Protein AF-A0A202C8H9-F1 (afdb_monomer_lite)

Secondary structure (DSSP, 8-state):
-EEEEEEEEE-TTS-EEEEEEEEEEE-SS--EEEEEEE-SS-EEEEEEE-TTSS-EEEEEEEEE-TTS-EEEEEEPPPEE-

Sequence (81 aa):
MELKTFMVTFDKNFKKIDTLQIAYDEIAESWMWTKSEISKSKIEVKDYNESSGETEITTTIYKIDENGKFVTLSKSEPKMK

Radius of gyration: 14.31 Å; chains: 1; bounding box: 35×25×35 Å

Organism: NCBI:txid1945581

pLDDT: mean 94.83, std 4.78, range [77.12, 98.5]

Structure (mmCIF, N/CA/C/O backbone):
data_AF-A0A202C8H9-F1
#
_entry.id   AF-A0A202C8H9-F1
#
loop_
_atom_site.group_PDB
_atom_site.id
_atom_site.type_symbol
_atom_site.label_atom_id
_atom_site.label_alt_id
_atom_site.label_comp_id
_atom_site.label_asym_id
_atom_site.label_entity_id
_atom_site.label_seq_id
_atom_site.pdbx_PDB_ins_code
_atom_site.Cartn_x
_atom_site.Cartn_y
_atom_site.Cartn_z
_atom_site.occupancy
_atom_site.B_iso_or_equiv
_atom_site.auth_seq_id
_atom_site.auth_comp_id
_atom_site.auth_asym_id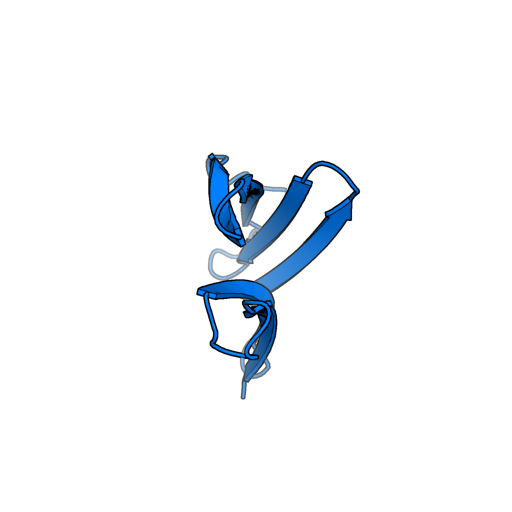
_atom_site.auth_atom_id
_atom_site.pdbx_PDB_model_num
ATOM 1 N N . MET A 1 1 ? 0.192 -11.350 -17.236 1.00 78.75 1 MET A N 1
ATOM 2 C CA . MET A 1 1 ? -0.438 -11.897 -16.004 1.00 78.75 1 MET A CA 1
ATOM 3 C C . MET A 1 1 ? -0.060 -10.954 -14.873 1.00 78.75 1 MET A C 1
ATOM 5 O O . MET A 1 1 ? 0.947 -10.282 -15.010 1.00 78.75 1 MET A O 1
ATOM 9 N N . GLU A 1 2 ? -0.847 -10.827 -13.814 1.00 89.00 2 GLU A N 1
ATOM 10 C CA . GLU A 1 2 ? -0.560 -9.851 -12.752 1.00 89.00 2 GLU A CA 1
ATOM 11 C C . GLU A 1 2 ? -0.768 -10.494 -11.383 1.00 89.00 2 GLU A C 1
ATOM 13 O O . GLU A 1 2 ? -1.722 -11.258 -11.203 1.00 89.00 2 GLU A O 1
ATOM 18 N N . LEU A 1 3 ? 0.088 -10.159 -10.417 1.00 93.75 3 LEU A N 1
ATOM 19 C CA . LEU A 1 3 ? -0.096 -10.502 -9.007 1.00 93.75 3 LEU A CA 1
ATOM 20 C C . LEU A 1 3 ? -0.318 -9.221 -8.198 1.00 93.75 3 LEU A C 1
ATOM 22 O O . LEU A 1 3 ? 0.463 -8.279 -8.285 1.00 93.75 3 LEU A O 1
ATOM 26 N N . LYS A 1 4 ? -1.384 -9.183 -7.394 1.00 95.81 4 LYS A N 1
ATOM 27 C CA . LYS A 1 4 ? -1.729 -8.039 -6.536 1.00 95.81 4 LYS A CA 1
ATOM 28 C C . LYS A 1 4 ? -1.893 -8.499 -5.098 1.00 95.81 4 LYS A C 1
ATOM 30 O O . LYS A 1 4 ? -2.638 -9.442 -4.833 1.00 95.81 4 LYS A O 1
ATOM 35 N N . THR A 1 5 ? -1.251 -7.792 -4.176 1.00 97.31 5 THR A N 1
ATOM 36 C CA . THR A 1 5 ? -1.386 -8.022 -2.735 1.00 97.31 5 THR A CA 1
ATOM 37 C C . THR A 1 5 ? -2.079 -6.833 -2.099 1.00 97.31 5 THR A C 1
ATOM 39 O O . THR A 1 5 ? -1.639 -5.690 -2.241 1.00 97.31 5 THR A O 1
ATOM 42 N N . PHE A 1 6 ? -3.142 -7.117 -1.352 1.00 97.88 6 PHE A N 1
ATOM 43 C CA . PHE A 1 6 ? -3.944 -6.111 -0.672 1.00 97.88 6 PHE A CA 1
ATOM 44 C C . PHE A 1 6 ? -3.885 -6.294 0.842 1.00 97.88 6 PHE A C 1
ATOM 46 O O . PHE A 1 6 ? -4.031 -7.404 1.351 1.00 97.88 6 PHE A O 1
ATOM 53 N N . MET A 1 7 ? -3.731 -5.187 1.561 1.00 97.44 7 MET A N 1
ATOM 54 C CA . MET A 1 7 ? -4.041 -5.100 2.980 1.00 97.44 7 MET A CA 1
ATOM 55 C C . MET A 1 7 ? -5.505 -4.689 3.136 1.00 97.44 7 MET A C 1
ATOM 57 O O . MET A 1 7 ? -5.974 -3.776 2.459 1.00 97.44 7 MET A O 1
ATOM 61 N N . VAL A 1 8 ? -6.231 -5.360 4.027 1.00 98.12 8 VAL A N 1
ATOM 62 C CA . VAL A 1 8 ? -7.666 -5.142 4.235 1.00 98.12 8 VAL A CA 1
ATOM 63 C C . VAL A 1 8 ? -7.924 -4.944 5.720 1.00 98.12 8 VAL A C 1
ATOM 65 O O . VAL A 1 8 ? -7.430 -5.717 6.541 1.00 98.12 8 VAL A O 1
ATOM 68 N N . THR A 1 9 ? -8.705 -3.925 6.067 1.00 97.88 9 THR A N 1
ATOM 69 C CA . THR A 1 9 ? -9.171 -3.699 7.440 1.00 97.88 9 THR A CA 1
ATOM 70 C C . THR A 1 9 ? -10.623 -4.142 7.581 1.00 97.88 9 THR A C 1
ATOM 72 O O . THR A 1 9 ? -11.428 -4.025 6.654 1.00 97.88 9 THR A O 1
ATOM 75 N N . PHE A 1 10 ? -10.965 -4.665 8.756 1.00 98.31 10 PHE A N 1
ATOM 76 C CA . PHE A 1 10 ? -12.301 -5.152 9.086 1.00 98.31 10 PHE A CA 1
ATOM 77 C C . PHE A 1 10 ? -12.745 -4.590 10.430 1.00 98.31 10 PHE A C 1
ATOM 79 O O . PHE A 1 10 ? -11.918 -4.339 11.308 1.00 98.31 10 PHE A O 1
ATOM 86 N N . ASP A 1 11 ? -14.052 -4.414 10.596 1.00 96.88 11 ASP A N 1
ATOM 87 C CA . ASP A 1 11 ? -14.636 -4.128 11.897 1.00 96.88 11 ASP A CA 1
ATOM 88 C C . ASP A 1 11 ? -14.759 -5.408 12.743 1.00 96.88 11 ASP A C 1
ATOM 90 O O . ASP A 1 11 ? -14.489 -6.527 12.298 1.00 96.88 11 ASP A O 1
ATOM 94 N N . LYS A 1 12 ? -15.215 -5.245 13.988 1.00 96.69 12 LYS A N 1
ATOM 95 C CA . LYS A 1 12 ? -15.428 -6.357 14.929 1.00 96.69 12 LYS A CA 1
ATOM 96 C C . LYS A 1 12 ? -16.460 -7.397 14.466 1.00 96.69 12 LYS A C 1
ATOM 98 O O . LYS A 1 12 ? -16.521 -8.477 15.043 1.00 96.69 12 LYS A O 1
ATOM 103 N N . ASN A 1 13 ? -17.284 -7.066 13.474 1.00 98.00 13 ASN A N 1
ATOM 104 C CA . ASN A 1 13 ? -18.289 -7.944 12.883 1.00 98.00 13 ASN A CA 1
ATOM 105 C C . ASN A 1 13 ? -17.794 -8.555 11.559 1.00 98.00 13 ASN A C 1
ATOM 107 O O . ASN A 1 13 ? -18.605 -9.067 10.789 1.00 98.00 13 ASN A O 1
ATOM 111 N N . PHE A 1 14 ? -16.489 -8.471 11.269 1.00 95.94 14 PHE A N 1
ATOM 112 C CA . PHE A 1 14 ? -15.877 -8.894 10.006 1.00 95.94 14 PHE A CA 1
ATOM 113 C C . PHE A 1 14 ? -16.436 -8.177 8.771 1.00 95.94 14 PHE A C 1
ATOM 115 O O . PHE A 1 14 ? -16.312 -8.662 7.644 1.00 95.94 14 PHE A O 1
ATOM 122 N N . LYS A 1 15 ? -17.018 -6.987 8.941 1.00 98.12 15 LYS A N 1
ATOM 123 C CA . LYS A 1 15 ? -17.379 -6.135 7.812 1.00 98.12 15 LYS A CA 1
ATOM 124 C C . LYS A 1 15 ? -16.135 -5.392 7.348 1.00 98.12 15 LYS A C 1
ATOM 126 O O . LYS A 1 15 ? -15.474 -4.718 8.134 1.00 98.12 15 LYS A O 1
ATOM 131 N N . LYS A 1 16 ? -15.825 -5.502 6.056 1.00 98.19 16 LYS A N 1
ATOM 132 C CA . LYS A 1 16 ? -14.709 -4.780 5.436 1.00 98.19 16 LYS A CA 1
ATOM 133 C C . LYS A 1 16 ? -14.874 -3.270 5.642 1.00 98.19 16 LYS A C 1
ATOM 135 O O . LYS A 1 16 ? -15.925 -2.725 5.301 1.00 98.19 16 LYS A O 1
ATOM 140 N N . ILE A 1 17 ? -13.836 -2.623 6.162 1.00 98.38 17 ILE A N 1
ATOM 141 C CA . ILE A 1 17 ? -13.755 -1.169 6.331 1.00 98.38 17 ILE A CA 1
ATOM 142 C C . I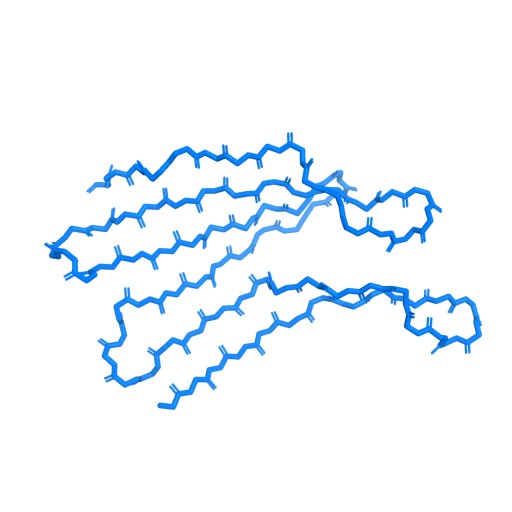LE A 1 17 ? -13.094 -0.554 5.098 1.00 98.38 17 ILE A C 1
ATOM 144 O O . ILE A 1 17 ? -13.703 0.291 4.444 1.00 98.38 17 ILE A O 1
ATOM 148 N N . ASP A 1 18 ? -11.876 -0.993 4.769 1.00 98.44 18 ASP A N 1
ATOM 149 C CA . ASP A 1 18 ? -11.071 -0.407 3.697 1.00 98.44 18 ASP A CA 1
ATOM 150 C C . ASP A 1 18 ? -10.088 -1.417 3.076 1.00 98.44 18 ASP A C 1
ATOM 152 O O . ASP A 1 18 ? -9.940 -2.553 3.542 1.00 98.44 18 ASP A O 1
ATOM 156 N N . THR A 1 19 ? -9.442 -1.046 1.973 1.00 98.25 19 THR A N 1
ATOM 157 C CA . THR A 1 19 ? -8.475 -1.883 1.255 1.00 98.25 19 THR A CA 1
ATOM 158 C C . THR A 1 19 ? -7.372 -1.034 0.631 1.00 98.25 19 THR A C 1
ATOM 160 O O . THR A 1 19 ? -7.652 -0.036 -0.022 1.00 98.25 19 THR A O 1
ATOM 163 N N . LEU A 1 20 ? -6.123 -1.474 0.769 1.00 98.12 20 LEU A N 1
ATOM 164 C CA . LEU A 1 20 ? -4.944 -0.824 0.201 1.00 98.12 20 LEU A CA 1
ATOM 165 C C . LEU A 1 20 ? -4.097 -1.844 -0.562 1.00 98.12 20 LEU A C 1
ATOM 167 O O . LEU A 1 20 ? -3.741 -2.882 -0.009 1.00 98.12 20 LEU A O 1
ATOM 171 N N . GLN A 1 21 ? -3.743 -1.554 -1.816 1.00 97.94 21 GLN A N 1
ATOM 172 C CA . GLN A 1 21 ? -2.740 -2.345 -2.534 1.00 97.94 21 GLN A CA 1
ATOM 173 C C . GLN A 1 21 ? -1.357 -2.043 -1.950 1.00 97.94 21 GLN A C 1
ATOM 175 O O . GLN A 1 21 ? -0.947 -0.887 -1.892 1.00 97.94 21 GLN A O 1
ATOM 180 N N . ILE A 1 22 ? -0.651 -3.084 -1.518 1.00 97.88 22 ILE A N 1
ATOM 181 C CA . ILE A 1 22 ? 0.668 -2.967 -0.878 1.00 97.88 22 ILE A CA 1
ATOM 182 C C . ILE A 1 22 ? 1.781 -3.636 -1.692 1.00 97.88 22 ILE A C 1
ATOM 184 O O . ILE A 1 22 ? 2.954 -3.327 -1.505 1.00 97.88 22 ILE A O 1
ATOM 188 N N . ALA A 1 23 ? 1.430 -4.526 -2.621 1.00 97.50 23 ALA A N 1
ATOM 189 C CA . ALA A 1 23 ? 2.375 -5.057 -3.591 1.00 97.50 23 ALA A CA 1
ATOM 190 C C . ALA A 1 23 ? 1.691 -5.345 -4.925 1.00 97.50 23 ALA A C 1
ATOM 192 O O . ALA A 1 23 ? 0.487 -5.618 -4.983 1.00 97.50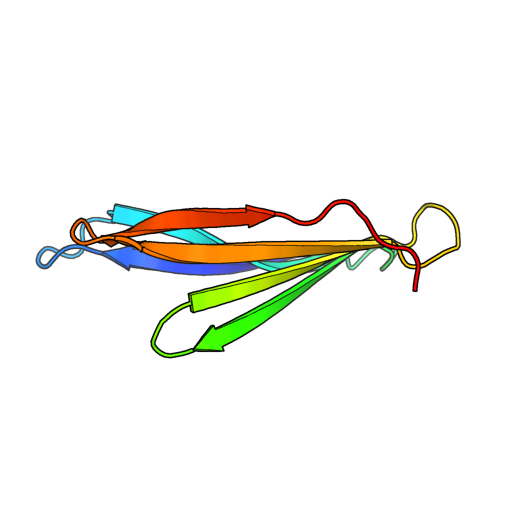 23 ALA A O 1
ATOM 193 N N . TYR A 1 24 ? 2.488 -5.281 -5.980 1.00 96.88 24 TYR A N 1
ATOM 194 C CA . TYR A 1 24 ? 2.082 -5.519 -7.354 1.00 96.88 24 TYR A CA 1
ATOM 195 C C . TYR A 1 24 ? 3.265 -6.087 -8.125 1.00 96.88 24 TYR A C 1
ATOM 197 O O . TYR A 1 24 ? 4.390 -5.629 -7.925 1.00 96.88 24 TYR A O 1
ATOM 205 N N . ASP A 1 25 ? 2.996 -7.062 -8.981 1.00 94.50 25 ASP A N 1
ATOM 206 C CA . ASP A 1 25 ? 3.962 -7.651 -9.898 1.00 94.50 25 ASP A CA 1
ATOM 207 C C . ASP A 1 25 ? 3.296 -7.798 -11.272 1.00 94.50 25 ASP A C 1
ATOM 209 O O . ASP A 1 25 ? 2.291 -8.510 -11.423 1.00 94.50 25 ASP A O 1
ATOM 213 N N . GLU A 1 26 ? 3.807 -7.051 -12.246 1.00 91.06 26 GLU A N 1
ATOM 214 C CA . GLU A 1 26 ? 3.409 -7.129 -13.645 1.00 91.06 26 GLU A CA 1
ATOM 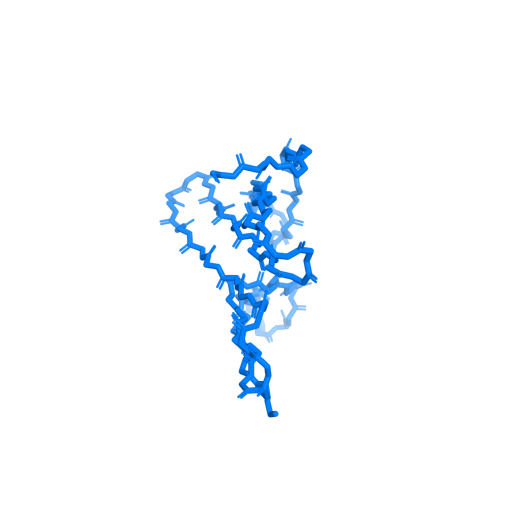215 C C . GLU A 1 26 ? 4.259 -8.206 -14.332 1.00 91.06 26 GLU A C 1
ATOM 217 O O . GLU A 1 26 ? 5.467 -8.073 -14.488 1.00 91.06 26 GLU A O 1
ATOM 222 N N . ILE A 1 27 ? 3.638 -9.323 -14.710 1.00 84.12 27 ILE A N 1
ATOM 223 C CA . ILE A 1 27 ? 4.373 -10.537 -15.104 1.00 84.12 27 ILE A CA 1
ATOM 224 C C . ILE A 1 27 ? 4.639 -10.577 -16.618 1.00 84.12 27 ILE A C 1
ATOM 226 O O . ILE A 1 27 ? 5.412 -11.417 -17.066 1.00 84.12 27 ILE A O 1
ATOM 230 N N . ALA A 1 28 ? 3.964 -9.760 -17.435 1.00 83.56 28 ALA A N 1
ATOM 231 C CA . ALA A 1 28 ? 4.144 -9.825 -18.885 1.00 83.56 28 ALA A CA 1
ATOM 232 C C . ALA A 1 28 ? 5.418 -9.096 -19.332 1.00 83.56 28 ALA A C 1
ATOM 234 O O . ALA A 1 28 ? 6.268 -9.729 -19.954 1.00 83.56 28 ALA A O 1
ATOM 235 N N . GLU A 1 29 ? 5.562 -7.815 -18.994 1.00 81.44 29 GLU A N 1
ATOM 236 C CA . GLU A 1 29 ? 6.715 -6.993 -19.397 1.00 81.44 29 GLU A CA 1
ATOM 237 C C . GLU A 1 29 ? 7.702 -6.763 -18.237 1.00 81.44 29 GLU A C 1
ATOM 239 O O . GLU A 1 29 ? 8.875 -6.471 -18.460 1.00 81.44 29 GLU A O 1
ATOM 244 N N . SER A 1 30 ? 7.256 -6.939 -16.989 1.00 84.56 30 SER A N 1
ATOM 245 C CA . SER A 1 30 ? 8.044 -6.755 -15.763 1.00 84.56 30 SER A CA 1
ATOM 246 C C . SER A 1 30 ? 8.630 -5.355 -15.590 1.00 84.56 30 SER A C 1
ATOM 248 O O . SER A 1 30 ? 9.608 -5.173 -14.869 1.00 84.56 30 SER A O 1
ATOM 250 N N . TRP A 1 31 ? 7.992 -4.342 -16.183 1.00 92.62 31 TRP A N 1
ATOM 251 C CA . TRP A 1 31 ? 8.408 -2.938 -16.050 1.00 92.62 31 TRP A CA 1
ATOM 252 C C . TRP A 1 31 ? 7.709 -2.204 -14.911 1.00 92.62 31 TRP A C 1
ATOM 254 O O . TRP A 1 31 ? 8.035 -1.053 -14.633 1.00 92.62 31 TRP A O 1
ATOM 264 N N . MET A 1 32 ? 6.732 -2.829 -14.253 1.00 94.19 32 MET A N 1
ATOM 265 C CA . MET A 1 32 ? 6.000 -2.218 -13.148 1.00 94.19 32 MET A CA 1
ATOM 266 C C . MET A 1 32 ? 5.900 -3.169 -11.966 1.00 94.19 32 MET A C 1
ATOM 268 O O . MET A 1 32 ? 5.402 -4.287 -12.088 1.00 94.19 32 MET A O 1
ATOM 272 N N . TRP A 1 33 ? 6.305 -2.700 -10.791 1.00 96.06 33 TRP A N 1
ATOM 273 C CA . TRP A 1 33 ? 6.107 -3.446 -9.554 1.00 96.06 33 TRP A CA 1
ATOM 274 C C . TRP A 1 33 ? 5.937 -2.508 -8.362 1.00 96.06 33 TRP A C 1
ATOM 276 O O . TRP A 1 33 ? 6.397 -1.368 -8.364 1.00 96.06 33 TRP A O 1
ATOM 286 N N . THR A 1 34 ? 5.299 -3.004 -7.308 1.00 97.75 34 THR A N 1
ATOM 287 C CA . THR A 1 34 ? 5.100 -2.268 -6.056 1.00 97.75 34 THR A CA 1
ATOM 288 C C . THR A 1 34 ? 5.659 -3.077 -4.894 1.00 97.75 34 THR A C 1
ATOM 290 O O . THR A 1 34 ? 5.394 -4.276 -4.779 1.00 97.75 34 THR A O 1
ATOM 293 N N . LYS A 1 35 ? 6.403 -2.423 -3.997 1.00 97.50 35 LYS A N 1
ATOM 294 C CA . LYS A 1 35 ? 6.868 -3.003 -2.725 1.00 97.50 35 LYS A CA 1
ATOM 295 C C . LYS A 1 35 ? 6.385 -2.152 -1.561 1.00 97.50 35 LYS A C 1
ATOM 297 O O . LYS A 1 35 ? 6.408 -0.928 -1.651 1.00 97.50 35 LYS A O 1
ATOM 302 N N . SER A 1 36 ? 6.032 -2.789 -0.449 1.00 97.81 36 SER A N 1
ATOM 303 C CA . SER A 1 36 ? 5.683 -2.086 0.785 1.00 97.81 36 SER A CA 1
ATOM 304 C C . SER A 1 36 ? 6.582 -2.449 1.955 1.00 97.81 36 SER A C 1
ATOM 306 O O . SER A 1 36 ? 6.973 -3.607 2.101 1.00 97.81 36 SER A O 1
ATOM 308 N N . GLU A 1 37 ? 6.778 -1.493 2.853 1.00 97.75 37 GLU A N 1
ATOM 309 C CA . GLU A 1 37 ? 7.292 -1.712 4.201 1.00 97.75 37 GLU A CA 1
ATOM 310 C C . GLU A 1 37 ? 6.227 -1.299 5.224 1.00 97.75 37 GLU A C 1
ATOM 312 O O . GLU A 1 37 ? 5.642 -0.215 5.140 1.00 97.75 37 GLU A O 1
ATOM 317 N N . ILE A 1 38 ? 5.952 -2.176 6.190 1.00 96.81 38 ILE A N 1
ATOM 318 C CA . ILE A 1 38 ? 4.917 -1.968 7.206 1.00 96.81 38 ILE A CA 1
ATOM 319 C C . ILE A 1 38 ? 5.601 -1.790 8.557 1.00 96.81 38 ILE A C 1
ATOM 321 O O . ILE A 1 38 ? 6.388 -2.628 8.990 1.00 96.81 38 ILE A O 1
ATOM 325 N N . SER A 1 39 ? 5.264 -0.704 9.244 1.00 94.31 39 SER A N 1
ATOM 326 C CA . SER A 1 39 ? 5.770 -0.375 10.575 1.00 94.31 39 SER A CA 1
ATOM 327 C C . SER A 1 39 ? 4.614 -0.007 11.506 1.00 94.31 39 SER A C 1
ATOM 329 O O . SER A 1 39 ? 3.484 0.186 11.061 1.00 94.31 39 SER A O 1
ATOM 331 N N . LYS A 1 40 ? 4.889 0.137 12.809 1.00 88.94 40 LYS A N 1
ATOM 332 C CA . LYS A 1 40 ? 3.852 0.452 13.810 1.00 88.94 40 LYS A CA 1
ATOM 333 C C . LYS A 1 40 ? 3.058 1.727 13.485 1.00 88.94 40 LYS A C 1
ATOM 335 O O . LYS A 1 40 ? 1.886 1.806 13.833 1.00 88.94 40 LYS A O 1
ATOM 340 N N . SER A 1 41 ? 3.690 2.730 12.876 1.00 90.06 41 SER A N 1
ATOM 341 C CA . SER A 1 41 ? 3.093 4.055 12.658 1.00 90.06 41 SER A CA 1
ATOM 342 C C . SER A 1 41 ? 2.722 4.354 11.207 1.00 90.06 41 SER A C 1
ATOM 344 O O . SER A 1 41 ? 1.961 5.293 10.971 1.00 90.06 41 SER A O 1
ATOM 346 N N . LYS A 1 42 ? 3.257 3.602 10.239 1.00 95.62 42 LYS A N 1
ATOM 347 C CA . LYS A 1 42 ? 3.053 3.875 8.813 1.00 95.62 42 LYS A CA 1
ATOM 348 C C . LYS A 1 42 ? 3.193 2.637 7.935 1.00 95.62 42 LYS A C 1
ATOM 350 O O . LYS A 1 42 ? 3.914 1.696 8.275 1.00 95.62 42 LYS A O 1
ATOM 355 N N . ILE A 1 43 ? 2.568 2.717 6.768 1.00 98.25 43 ILE A N 1
ATOM 356 C CA . ILE A 1 43 ? 2.749 1.812 5.634 1.00 98.25 43 ILE A CA 1
ATOM 357 C C . ILE A 1 43 ? 3.397 2.638 4.525 1.00 98.25 43 ILE A C 1
ATOM 359 O O . ILE A 1 43 ? 2.822 3.623 4.068 1.00 98.25 43 ILE A O 1
ATOM 363 N N . GLU A 1 44 ? 4.606 2.275 4.122 1.00 98.38 44 GLU A N 1
ATOM 364 C CA . GLU A 1 44 ? 5.321 2.919 3.021 1.00 98.38 44 GLU A CA 1
ATOM 365 C C . GLU A 1 44 ? 5.189 2.043 1.781 1.00 98.38 44 GLU A C 1
ATOM 367 O O . GLU A 1 44 ? 5.603 0.890 1.807 1.00 98.38 44 GLU A O 1
ATOM 372 N N . VAL A 1 45 ? 4.598 2.573 0.714 1.00 98.50 45 VAL A N 1
ATOM 373 C CA . VAL A 1 45 ? 4.401 1.881 -0.564 1.00 98.50 45 VAL A CA 1
ATOM 374 C C . VAL A 1 45 ? 5.274 2.554 -1.615 1.00 98.50 45 VAL A C 1
ATOM 376 O O . VAL A 1 45 ? 5.207 3.772 -1.780 1.00 98.50 45 VAL A O 1
ATOM 379 N N . LYS A 1 46 ? 6.104 1.772 -2.304 1.00 98.25 46 LYS A N 1
ATOM 380 C CA . LYS A 1 46 ? 6.978 2.214 -3.393 1.00 98.25 46 LYS A CA 1
ATOM 381 C C . LYS A 1 46 ? 6.524 1.577 -4.688 1.00 98.25 46 LYS A C 1
ATOM 383 O O . LYS A 1 46 ? 6.608 0.357 -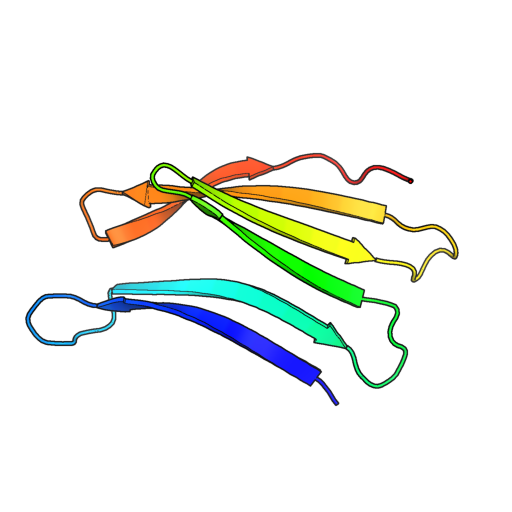4.821 1.00 9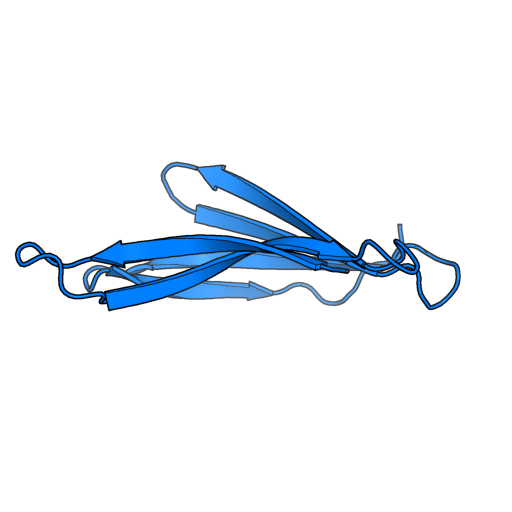8.25 46 LYS A O 1
ATOM 388 N N . ASP A 1 47 ? 6.083 2.413 -5.610 1.00 97.62 47 ASP A N 1
ATOM 389 C CA . ASP A 1 47 ? 5.745 2.038 -6.974 1.00 97.62 47 ASP A CA 1
ATOM 390 C C . ASP A 1 47 ? 6.963 2.286 -7.860 1.00 97.62 47 ASP A C 1
ATOM 392 O O . ASP A 1 47 ? 7.549 3.370 -7.820 1.00 97.62 47 ASP A O 1
ATOM 396 N N . TYR A 1 48 ? 7.341 1.272 -8.624 1.00 96.69 48 TYR A N 1
ATOM 397 C CA . TYR A 1 48 ? 8.456 1.285 -9.555 1.00 96.69 48 TYR A CA 1
ATOM 398 C C . TYR A 1 48 ? 7.911 1.180 -10.977 1.00 96.69 48 TYR A C 1
ATOM 400 O O . TYR A 1 48 ? 7.016 0.369 -11.234 1.00 96.69 48 TYR A O 1
ATOM 408 N N . ASN A 1 49 ? 8.442 1.998 -11.880 1.00 95.38 49 ASN A N 1
ATOM 409 C CA . ASN A 1 49 ? 8.085 2.007 -13.292 1.00 95.38 49 ASN A CA 1
ATOM 410 C C . ASN A 1 49 ? 9.354 2.154 -14.142 1.00 95.38 49 ASN A C 1
ATOM 412 O O . ASN A 1 49 ? 10.119 3.086 -13.927 1.00 95.38 49 ASN A O 1
ATOM 416 N N . GLU A 1 50 ? 9.559 1.246 -15.091 1.00 94.44 50 GLU A N 1
ATOM 417 C CA . GLU A 1 50 ? 10.701 1.223 -16.017 1.00 94.44 50 GLU A CA 1
ATOM 418 C C . GLU A 1 50 ? 10.291 1.391 -17.489 1.00 94.44 50 GLU A C 1
ATOM 420 O O . GLU A 1 50 ? 11.100 1.205 -18.394 1.00 94.44 50 GLU A O 1
ATOM 425 N N . SER A 1 51 ? 9.041 1.777 -17.764 1.00 90.06 51 SER A N 1
ATOM 426 C CA . SER A 1 51 ? 8.527 1.925 -19.138 1.00 90.06 51 SER A CA 1
ATOM 427 C C . SER A 1 51 ? 9.259 2.981 -19.980 1.00 90.06 51 SER A C 1
ATOM 429 O O . SER A 1 51 ? 9.214 2.920 -21.208 1.00 90.06 51 SER A O 1
ATOM 431 N N . SER A 1 52 ? 9.938 3.940 -19.341 1.00 89.38 52 SER A N 1
ATOM 432 C CA . SER A 1 52 ? 10.740 4.983 -19.993 1.00 89.38 52 SER A CA 1
ATOM 433 C C . SER A 1 52 ? 12.203 4.578 -20.230 1.00 89.38 52 SER A C 1
ATOM 435 O O . SER A 1 52 ? 12.945 5.332 -20.858 1.00 89.38 52 SER A O 1
ATOM 437 N N . GLY A 1 53 ? 12.621 3.390 -19.772 1.00 88.44 53 GLY A N 1
ATOM 438 C CA . GLY A 1 53 ? 14.012 2.924 -19.820 1.00 88.44 53 GLY A CA 1
ATOM 439 C C . GLY A 1 53 ? 14.860 3.322 -18.606 1.00 88.44 53 GLY A C 1
ATOM 440 O O . GLY A 1 53 ? 15.996 2.865 -18.492 1.00 88.44 53 GLY A O 1
ATOM 441 N N . GLU A 1 54 ? 14.313 4.121 -17.688 1.00 91.69 54 GLU A N 1
ATOM 442 C CA . GLU A 1 54 ? 14.900 4.435 -16.382 1.00 91.69 54 GLU A CA 1
ATOM 443 C C . GLU A 1 54 ? 13.921 4.050 -15.267 1.00 91.69 54 GLU A C 1
ATOM 445 O O . GLU A 1 54 ? 12.707 4.067 -15.465 1.00 91.69 54 GLU A O 1
ATOM 450 N N . THR A 1 55 ? 14.431 3.706 -14.079 1.00 94.56 55 THR A N 1
ATOM 451 C CA . THR A 1 55 ? 13.571 3.352 -12.945 1.00 94.56 55 THR A CA 1
ATOM 452 C C . THR A 1 55 ? 13.023 4.608 -12.273 1.00 94.56 55 THR A C 1
ATOM 454 O O . THR A 1 55 ? 13.718 5.291 -11.516 1.00 94.56 55 THR A O 1
ATOM 457 N N . GLU A 1 56 ? 11.739 4.876 -12.478 1.00 96.56 56 GLU A N 1
ATOM 458 C CA . GLU A 1 56 ? 10.984 5.891 -11.753 1.00 96.56 56 GLU A CA 1
ATOM 459 C C . GLU A 1 56 ? 10.393 5.299 -10.472 1.00 96.56 56 GLU A C 1
ATOM 461 O O . GLU A 1 56 ? 9.709 4.273 -10.496 1.00 96.56 56 GLU A O 1
ATOM 466 N N . ILE A 1 57 ? 10.631 5.959 -9.336 1.00 97.31 57 ILE A N 1
ATOM 467 C CA . ILE A 1 57 ? 10.130 5.521 -8.030 1.00 97.31 57 ILE A CA 1
ATOM 468 C C . ILE A 1 57 ? 9.192 6.574 -7.454 1.00 97.31 57 ILE A C 1
ATOM 470 O O . ILE A 1 57 ? 9.591 7.713 -7.199 1.00 97.31 57 ILE A O 1
ATOM 474 N N . THR A 1 58 ? 7.958 6.168 -7.163 1.00 97.94 58 THR A N 1
ATOM 475 C CA . THR A 1 58 ? 6.993 6.962 -6.395 1.00 97.94 58 THR A CA 1
ATOM 476 C C . THR A 1 58 ? 6.804 6.337 -5.022 1.00 97.94 58 THR A C 1
ATOM 478 O O . THR A 1 58 ? 6.499 5.155 -4.913 1.00 97.94 58 THR A O 1
ATOM 481 N N . THR A 1 59 ? 6.973 7.115 -3.952 1.00 98.25 59 THR A N 1
ATOM 482 C CA . THR A 1 59 ? 6.738 6.648 -2.579 1.00 98.25 59 THR A CA 1
ATOM 483 C C . THR A 1 59 ? 5.482 7.297 -2.017 1.00 98.25 59 THR A C 1
ATOM 485 O O . THR A 1 59 ? 5.406 8.522 -1.926 1.00 98.25 59 THR A O 1
ATOM 488 N N . THR A 1 60 ? 4.518 6.485 -1.590 1.00 98.50 60 THR A N 1
ATOM 489 C CA . THR A 1 60 ? 3.322 6.938 -0.874 1.00 98.50 60 THR A CA 1
ATOM 490 C C . THR A 1 60 ? 3.343 6.397 0.550 1.00 98.50 60 THR A C 1
ATOM 492 O O . THR A 1 60 ? 3.502 5.197 0.766 1.00 98.50 60 THR A O 1
ATOM 495 N N . ILE A 1 61 ? 3.191 7.279 1.536 1.00 98.31 61 ILE A N 1
ATOM 496 C CA . ILE A 1 61 ? 3.132 6.911 2.951 1.00 98.31 61 ILE A CA 1
ATOM 497 C C . ILE A 1 61 ? 1.683 6.990 3.413 1.00 98.31 61 ILE A C 1
ATOM 499 O O . ILE A 1 61 ? 1.048 8.037 3.295 1.00 98.31 61 ILE A O 1
ATOM 503 N N . TYR A 1 62 ? 1.189 5.907 4.000 1.00 98.50 62 TYR A N 1
ATOM 504 C CA . TYR A 1 62 ? -0.141 5.806 4.585 1.00 98.50 62 TYR A CA 1
ATOM 505 C C . TYR A 1 62 ? -0.064 5.611 6.100 1.00 98.50 62 TYR A C 1
ATOM 507 O O . TYR A 1 62 ? 0.905 5.055 6.625 1.00 98.50 62 TYR A O 1
ATOM 515 N N . LYS A 1 63 ? -1.126 6.006 6.799 1.00 97.56 63 LYS A N 1
ATOM 516 C CA . LYS A 1 63 ? -1.448 5.532 8.154 1.00 97.56 63 LYS A CA 1
ATOM 517 C C . LYS A 1 63 ? -2.858 4.953 8.171 1.00 97.56 63 LYS A C 1
ATOM 519 O O . LYS A 1 63 ? -3.652 5.247 7.282 1.00 97.56 63 LYS A O 1
ATOM 524 N N . ILE A 1 64 ? -3.166 4.180 9.204 1.00 96.75 64 ILE A N 1
ATOM 525 C CA . ILE A 1 64 ? -4.537 3.764 9.500 1.00 96.75 64 ILE A CA 1
ATOM 526 C C . ILE A 1 64 ? -5.106 4.764 10.512 1.00 96.75 64 ILE A C 1
ATOM 528 O O . ILE A 1 64 ? -4.459 5.042 11.525 1.00 96.75 64 ILE A O 1
ATOM 532 N N . ASP A 1 65 ? -6.255 5.362 10.212 1.00 96.31 65 ASP A N 1
ATOM 533 C CA . ASP A 1 65 ? -6.943 6.267 11.134 1.00 96.31 65 ASP A CA 1
ATOM 534 C C . ASP A 1 65 ? -7.728 5.507 12.222 1.00 96.31 65 ASP A C 1
ATOM 536 O O . ASP A 1 65 ? -7.791 4.277 12.247 1.00 96.31 65 ASP A O 1
ATOM 540 N N . GLU A 1 66 ? -8.343 6.245 13.145 1.00 95.69 66 GLU A N 1
ATOM 541 C CA . GLU A 1 66 ? -9.159 5.681 14.231 1.00 95.69 66 GLU A CA 1
ATOM 542 C C . GLU A 1 66 ? -10.400 4.908 13.753 1.00 95.69 66 GLU A C 1
ATOM 544 O O . GLU A 1 66 ? -10.933 4.082 14.492 1.00 95.69 66 GLU A O 1
ATOM 549 N N . ASN A 1 67 ? -10.834 5.130 12.509 1.00 96.62 67 ASN A N 1
ATOM 550 C CA . ASN A 1 67 ? -11.947 4.427 11.881 1.00 96.62 67 ASN A CA 1
ATOM 551 C C . ASN A 1 67 ? -11.484 3.197 11.086 1.00 96.62 67 ASN A C 1
ATOM 553 O O . ASN A 1 67 ? -12.305 2.563 10.425 1.00 96.62 67 ASN A O 1
ATOM 557 N N . GLY A 1 68 ? -10.190 2.858 11.125 1.00 96.19 68 GLY A N 1
ATOM 558 C CA . GLY A 1 68 ? -9.619 1.736 10.386 1.00 96.19 68 GLY A CA 1
ATOM 559 C C . GLY A 1 68 ? -9.409 2.011 8.893 1.00 96.19 68 GLY A C 1
ATOM 560 O O . GLY A 1 68 ? -9.225 1.053 8.138 1.00 96.19 68 GLY A O 1
ATOM 561 N N . LYS A 1 69 ? -9.453 3.273 8.447 1.00 98.06 69 LYS A N 1
ATOM 562 C CA . LYS A 1 69 ? -9.251 3.657 7.041 1.00 98.06 69 LYS A CA 1
ATOM 563 C C . LYS A 1 69 ? -7.796 3.976 6.743 1.00 98.06 69 LYS A C 1
ATOM 565 O O . LYS A 1 69 ? -7.106 4.578 7.568 1.00 98.06 69 LYS A O 1
ATOM 570 N N . PHE A 1 70 ? -7.345 3.632 5.543 1.00 98.00 70 PHE A N 1
ATOM 571 C CA . PHE A 1 70 ? -6.029 4.040 5.067 1.00 98.00 70 PHE A CA 1
ATOM 572 C C . PHE A 1 70 ? -6.087 5.500 4.614 1.00 98.00 70 PHE A C 1
ATOM 574 O O . PHE A 1 70 ? -6.880 5.866 3.750 1.00 98.00 70 PHE A O 1
ATOM 581 N N . VAL A 1 71 ? -5.232 6.349 5.178 1.00 97.81 71 VAL A N 1
ATOM 582 C CA . VAL A 1 71 ? -5.132 7.761 4.794 1.00 97.81 71 VAL A CA 1
ATOM 583 C C . VAL A 1 71 ? -3.710 8.103 4.382 1.00 97.81 71 VAL A C 1
ATOM 585 O O . VAL A 1 71 ? -2.743 7.751 5.064 1.00 97.81 71 VAL A O 1
ATOM 588 N N . THR A 1 72 ? -3.584 8.800 3.256 1.00 97.81 72 THR A N 1
ATOM 589 C CA . THR A 1 72 ? -2.299 9.261 2.728 1.00 97.81 72 THR A CA 1
ATOM 590 C C . THR A 1 72 ? -1.739 10.369 3.612 1.00 97.81 72 THR A C 1
ATOM 592 O O . THR A 1 72 ? -2.391 11.384 3.845 1.00 97.81 72 THR A O 1
ATOM 595 N N . LEU A 1 73 ? -0.515 10.182 4.093 1.00 96.62 73 LEU A N 1
ATOM 596 C CA . LEU A 1 73 ? 0.263 11.200 4.796 1.00 96.62 73 LEU A CA 1
ATOM 597 C C . LEU A 1 73 ? 1.101 12.028 3.828 1.00 96.62 73 LEU A C 1
ATOM 599 O O . LEU A 1 73 ? 1.187 13.245 3.964 1.00 96.62 73 LEU A O 1
ATOM 603 N N . SER A 1 74 ? 1.725 11.365 2.859 1.00 97.00 74 SER A N 1
ATOM 604 C CA . SER A 1 74 ? 2.513 12.020 1.824 1.00 97.00 74 SER A CA 1
ATOM 605 C C . SER A 1 74 ? 2.626 11.140 0.588 1.00 97.00 74 SER A C 1
ATOM 607 O O . SER A 1 74 ? 2.502 9.916 0.657 1.00 97.00 74 SER A O 1
ATOM 609 N N . LYS A 1 75 ? 2.881 11.785 -0.547 1.00 96.50 75 LYS A N 1
ATOM 610 C CA . LYS A 1 75 ? 3.241 11.141 -1.805 1.00 96.50 75 LYS A CA 1
ATOM 611 C C . LYS A 1 75 ? 4.396 11.922 -2.415 1.00 96.50 75 LYS A C 1
ATOM 613 O O . LYS A 1 75 ? 4.322 13.147 -2.489 1.00 96.50 75 LYS A O 1
ATOM 618 N N . SER A 1 76 ? 5.471 11.236 -2.783 1.00 95.94 76 SER A N 1
ATOM 619 C CA . SER A 1 76 ? 6.577 11.864 -3.499 1.00 95.94 76 SER A CA 1
ATOM 620 C C . SER A 1 76 ? 6.205 12.094 -4.959 1.00 95.94 76 SER A C 1
ATOM 622 O O . SER A 1 76 ? 5.388 11.370 -5.526 1.00 95.94 76 SER A O 1
ATOM 624 N N . GLU A 1 77 ? 6.866 13.057 -5.590 1.00 93.94 77 GLU A N 1
ATOM 625 C CA . GLU A 1 77 ? 6.989 13.049 -7.046 1.00 93.94 77 GLU A CA 1
ATOM 626 C C . GLU A 1 77 ? 7.802 11.817 -7.492 1.00 93.94 77 GLU A C 1
ATOM 628 O O . GLU A 1 77 ? 8.584 11.285 -6.683 1.00 93.94 77 GLU A O 1
ATOM 633 N N . PRO A 1 78 ? 7.618 11.340 -8.737 1.00 91.25 78 PRO A N 1
ATOM 634 C CA . PRO A 1 78 ? 8.467 10.308 -9.317 1.00 91.25 78 PRO A CA 1
ATOM 635 C C . PRO A 1 78 ? 9.925 10.764 -9.299 1.00 91.25 78 PRO A C 1
ATOM 637 O O . PRO A 1 78 ? 10.245 11.873 -9.728 1.00 91.25 78 PRO A O 1
ATOM 640 N N . LYS A 1 79 ? 10.814 9.922 -8.775 1.00 88.25 79 LYS A N 1
ATOM 641 C CA . LYS A 1 79 ? 12.258 10.169 -8.794 1.00 88.25 79 LYS A CA 1
ATOM 642 C C . LYS A 1 79 ? 12.945 9.103 -9.622 1.00 88.25 79 LYS A C 1
ATOM 644 O O . LYS A 1 79 ? 12.721 7.919 -9.380 1.00 88.25 79 LYS A O 1
ATOM 649 N N . MET A 1 80 ? 13.787 9.543 -10.549 1.00 86.56 80 MET A N 1
ATOM 650 C CA . MET A 1 80 ? 14.698 8.669 -11.281 1.00 86.56 80 MET A CA 1
ATOM 651 C C . MET A 1 80 ? 15.760 8.142 -10.316 1.00 86.56 80 MET A C 1
ATOM 653 O O . MET A 1 80 ? 16.221 8.878 -9.431 1.00 86.56 80 MET A O 1
ATOM 657 N N . LYS A 1 81 ? 16.089 6.862 -10.447 1.00 77.12 81 LYS A N 1
ATOM 658 C CA . LYS A 1 81 ? 17.127 6.202 -9.659 1.00 77.12 81 LYS A CA 1
ATOM 659 C C . LYS A 1 81 ? 18.415 6.045 -10.454 1.00 77.12 81 LYS A C 1
ATOM 661 O O . LYS A 1 81 ? 18.321 5.673 -11.637 1.00 77.12 81 LYS A O 1
#

Foldseek 3Di:
DKDWDKDWDADPVRHTDEIDTAWMADDPPRQWIKHWDDDPAWIWIWIWGCPVVFTWIKIWIWGQDPSRYTDTPDIDDTDTD